Protein AF-A0A924P1B0-F1 (afdb_monomer_lite)

Foldseek 3Di:
DDDDDDDDDDDPDDDDDDDDDDQWDADPVRDIDGDDPPPPPCVVVVVVVVVD

Radius of gyration: 19.54 Å; chains: 1; bounding box: 30×34×50 Å

Secondary structure (DSSP, 8-state):
-PPPPP-----SS---------SEEE-TTS-EEE---TTS--HHHHHHHHT-

Structure (mmCIF, N/CA/C/O backbone):
data_AF-A0A924P1B0-F1
#
_entry.id   AF-A0A924P1B0-F1
#
loop_
_atom_site.group_PDB
_atom_site.id
_atom_site.type_symbol
_atom_site.label_atom_id
_atom_site.label_alt_id
_atom_site.label_comp_id
_atom_site.label_asym_id
_atom_site.label_entity_id
_atom_site.label_seq_id
_atom_site.pdbx_PDB_ins_code
_atom_site.Cartn_x
_atom_site.Cartn_y
_atom_site.Cartn_z
_atom_site.occupancy
_atom_site.B_iso_or_equiv
_atom_site.auth_seq_id
_atom_site.auth_comp_id
_atom_site.auth_asym_id
_atom_site.auth_atom_id
_atom_site.pdbx_PDB_model_num
ATOM 1 N N . MET A 1 1 ? -15.250 25.962 17.565 1.00 68.88 1 MET A N 1
ATOM 2 C CA . MET A 1 1 ? -15.671 24.570 17.825 1.00 68.88 1 MET A CA 1
ATOM 3 C C . MET A 1 1 ? -14.497 23.880 18.495 1.00 68.88 1 MET A C 1
ATOM 5 O O . MET A 1 1 ? -13.447 23.796 17.872 1.00 68.88 1 MET A O 1
ATOM 9 N N . SER A 1 2 ? -14.604 23.530 19.777 1.00 75.19 2 SER A N 1
ATOM 10 C CA . SER A 1 2 ? -13.511 22.844 20.480 1.00 75.19 2 SER A CA 1
ATOM 11 C C . SER A 1 2 ? -13.402 21.401 19.973 1.00 75.19 2 SER A C 1
ATOM 13 O O . SER A 1 2 ? -14.447 20.786 19.742 1.00 75.19 2 SER A O 1
ATOM 15 N N . PRO A 1 3 ? -12.191 20.856 19.759 1.00 80.75 3 PRO A N 1
ATOM 16 C CA . PRO A 1 3 ? -12.031 19.468 19.343 1.00 80.75 3 PRO A CA 1
ATOM 17 C C . PRO A 1 3 ? -12.594 18.530 20.416 1.00 80.75 3 PRO A C 1
ATOM 19 O O . PRO A 1 3 ? -12.446 18.781 21.613 1.00 80.75 3 PRO A O 1
ATOM 22 N N . ALA A 1 4 ? -13.264 17.464 19.981 1.00 84.75 4 ALA A N 1
ATOM 23 C CA . ALA A 1 4 ? -13.747 16.433 20.889 1.00 84.75 4 ALA A CA 1
ATOM 24 C C . ALA A 1 4 ? -12.564 15.738 21.602 1.00 84.75 4 ALA A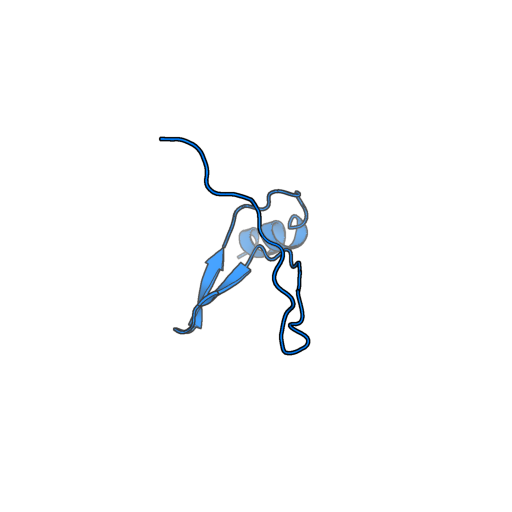 C 1
ATOM 26 O O . ALA A 1 4 ? -11.469 15.673 21.033 1.00 84.75 4 ALA A O 1
ATOM 27 N N . PRO A 1 5 ? -12.761 15.206 22.824 1.00 89.38 5 PRO A N 1
ATOM 28 C CA . PRO A 1 5 ? -11.724 14.463 23.533 1.00 89.38 5 PRO A CA 1
ATOM 29 C C . PRO A 1 5 ? -11.247 13.249 22.727 1.00 89.38 5 PRO A C 1
ATOM 31 O O . PRO A 1 5 ? -12.058 12.501 22.1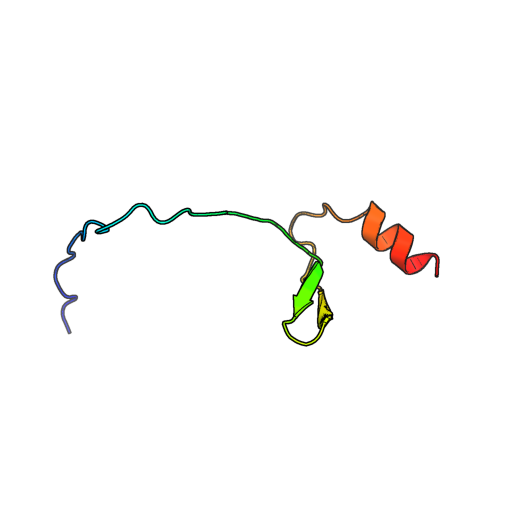76 1.00 89.38 5 PRO A O 1
ATOM 34 N N . ALA A 1 6 ? -9.933 13.026 22.680 1.00 92.19 6 ALA A N 1
ATOM 35 C CA . ALA A 1 6 ? -9.369 11.827 22.068 1.00 92.19 6 ALA A CA 1
ATOM 36 C C . ALA A 1 6 ? -9.781 10.575 22.859 1.00 92.19 6 ALA A C 1
ATOM 38 O O . ALA A 1 6 ? -9.736 10.571 24.088 1.00 92.19 6 ALA A O 1
ATOM 39 N N . THR A 1 7 ? -10.164 9.509 22.154 1.00 91.50 7 THR A N 1
ATOM 40 C CA . THR A 1 7 ? -10.514 8.212 22.751 1.00 91.50 7 THR A CA 1
ATOM 41 C C . THR A 1 7 ? -9.782 7.098 22.013 1.00 91.50 7 THR A C 1
ATOM 43 O O . THR A 1 7 ? -9.799 7.052 20.784 1.00 91.50 7 THR A O 1
ATOM 46 N N . THR A 1 8 ? -9.159 6.190 22.760 1.00 94.00 8 THR A N 1
ATOM 47 C CA . THR A 1 8 ? -8.559 4.967 22.213 1.00 94.00 8 THR A CA 1
ATOM 48 C C . THR A 1 8 ? -9.602 3.855 22.194 1.00 94.00 8 THR A C 1
ATOM 50 O O . THR A 1 8 ? -10.265 3.615 23.201 1.00 94.00 8 THR A O 1
ATOM 53 N N . VAL A 1 9 ? -9.723 3.149 21.069 1.00 92.62 9 VAL A N 1
ATOM 54 C CA . VAL A 1 9 ? -10.634 2.007 20.905 1.00 92.62 9 VAL A CA 1
ATOM 55 C C . VAL A 1 9 ? -9.813 0.750 20.638 1.00 92.62 9 VAL A C 1
ATOM 57 O O . VAL A 1 9 ? -8.883 0.776 19.835 1.00 92.62 9 VAL A O 1
ATOM 60 N N . GLN A 1 10 ? -10.148 -0.345 21.319 1.00 94.94 10 GLN A N 1
ATOM 61 C CA . GLN A 1 10 ? -9.523 -1.646 21.085 1.00 94.94 10 GLN A CA 1
ATOM 62 C C . GLN A 1 10 ? -10.249 -2.392 19.964 1.00 94.94 10 GLN A C 1
ATOM 64 O O . GLN A 1 10 ? -11.479 -2.400 19.909 1.00 94.94 10 GLN A O 1
ATOM 69 N N . LEU A 1 11 ? -9.482 -3.028 19.077 1.00 95.88 11 LEU A N 1
ATOM 70 C CA . LEU A 1 11 ? -10.031 -3.904 18.045 1.00 95.88 11 LEU A CA 1
ATOM 71 C C . LEU A 1 11 ? -10.586 -5.177 18.693 1.00 95.88 11 LEU A C 1
ATOM 73 O O . LEU A 1 11 ? -9.969 -5.734 19.598 1.00 95.88 11 LEU A O 1
ATOM 77 N N . GLN A 1 12 ? -11.747 -5.634 18.222 1.00 96.81 12 GLN A N 1
ATOM 78 C CA . GLN A 1 12 ? -12.389 -6.855 18.727 1.00 96.81 12 GLN A CA 1
ATOM 79 C C . GLN A 1 12 ? -11.680 -8.129 18.251 1.00 96.81 12 GLN A C 1
ATOM 81 O O . GLN A 1 12 ? -11.757 -9.166 18.902 1.00 96.81 12 GLN A O 1
ATOM 86 N N . GLU A 1 13 ? -10.972 -8.039 17.129 1.00 97.25 13 GLU A N 1
ATOM 87 C CA . GLU A 1 13 ? -10.218 -9.127 16.524 1.00 97.25 13 GLU A CA 1
ATOM 88 C C . GLU A 1 13 ? -8.897 -8.613 15.949 1.00 97.25 13 GLU A C 1
ATOM 90 O O . GLU A 1 13 ? -8.707 -7.411 15.732 1.00 97.25 13 GLU A O 1
ATOM 95 N N . VAL A 1 14 ? -7.961 -9.531 15.708 1.00 96.81 14 VAL A N 1
ATOM 96 C CA . VAL A 1 14 ? -6.688 -9.198 15.069 1.00 96.81 14 VAL A CA 1
ATOM 97 C C . VAL A 1 14 ? -6.949 -8.849 13.609 1.00 96.81 14 VAL A C 1
ATOM 99 O O . VAL A 1 14 ? -7.345 -9.706 12.824 1.00 96.81 14 VAL A O 1
ATOM 102 N N . VAL A 1 15 ? -6.664 -7.603 13.235 1.00 95.75 15 VAL A N 1
ATOM 103 C CA . VAL A 1 15 ? -6.696 -7.147 11.842 1.00 95.75 15 VAL A CA 1
ATOM 104 C C . VAL A 1 15 ? -5.260 -7.111 11.309 1.00 95.75 15 VAL A C 1
ATOM 106 O O . VAL A 1 15 ? -4.465 -6.295 11.782 1.00 95.75 15 VAL A O 1
ATOM 109 N N . PRO A 1 16 ? -4.886 -7.969 10.340 1.00 96.44 16 PRO A N 1
ATOM 110 C CA . PRO A 1 16 ? -3.564 -7.915 9.732 1.00 96.44 16 PRO A CA 1
ATOM 111 C C . PRO A 1 16 ? -3.361 -6.598 8.982 1.00 96.44 16 PRO A C 1
ATOM 113 O O . PRO A 1 16 ? -4.176 -6.213 8.144 1.00 96.44 16 PRO A O 1
ATOM 116 N N . VAL A 1 17 ? -2.241 -5.929 9.247 1.00 96.44 17 VAL A N 1
ATOM 117 C CA . VAL A 1 17 ? -1.832 -4.722 8.523 1.00 96.44 17 VAL A CA 1
ATOM 118 C C . VAL A 1 17 ? -0.650 -5.071 7.633 1.00 96.44 17 VAL A C 1
ATOM 120 O O . VAL A 1 17 ? 0.388 -5.522 8.114 1.00 96.44 17 VAL A O 1
ATOM 123 N N . VAL A 1 18 ? -0.806 -4.847 6.329 1.00 95.31 18 VAL A N 1
ATOM 124 C CA . VAL A 1 18 ? 0.248 -5.080 5.339 1.00 95.31 18 VAL A CA 1
ATOM 125 C C . VAL A 1 18 ? 0.652 -3.749 4.726 1.00 95.31 18 VAL A C 1
ATOM 127 O O . VAL A 1 18 ? -0.153 -3.075 4.089 1.00 95.31 18 VAL A O 1
ATOM 130 N N . LEU A 1 19 ? 1.922 -3.389 4.902 1.00 93.25 19 LEU A N 1
ATOM 131 C CA . LEU A 1 19 ? 2.547 -2.270 4.207 1.00 93.25 19 LEU A CA 1
ATOM 132 C C . LEU A 1 19 ? 3.296 -2.827 3.001 1.00 93.25 19 LEU A C 1
ATOM 134 O O . LEU A 1 19 ? 4.344 -3.454 3.146 1.00 93.25 19 LEU A O 1
ATOM 138 N N . LEU A 1 20 ? 2.731 -2.620 1.815 1.00 91.00 20 LEU A N 1
ATOM 139 C CA . LEU A 1 20 ? 3.325 -3.056 0.558 1.00 91.00 20 LEU A CA 1
ATOM 140 C C . LEU A 1 20 ? 3.684 -1.858 -0.314 1.00 91.00 20 LEU A C 1
ATOM 142 O O . LEU A 1 20 ? 3.009 -0.830 -0.304 1.00 91.00 20 LEU A O 1
ATOM 146 N N . TYR A 1 21 ? 4.741 -2.034 -1.098 1.00 90.75 21 TYR A N 1
ATOM 147 C CA . TYR A 1 21 ? 5.102 -1.138 -2.182 1.00 90.75 21 TYR A CA 1
ATOM 148 C C . TYR A 1 21 ? 4.889 -1.880 -3.495 1.00 90.75 21 TYR A C 1
ATOM 150 O O . TYR 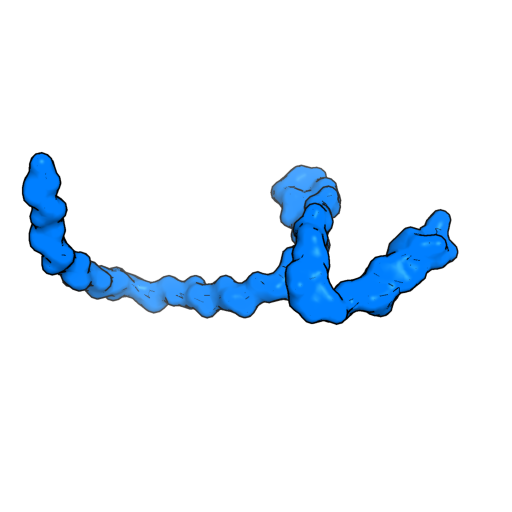A 1 21 ? 5.562 -2.878 -3.752 1.00 90.75 21 TYR A O 1
ATOM 158 N N . ALA A 1 22 ? 3.935 -1.413 -4.293 1.00 90.69 22 ALA A N 1
ATOM 159 C CA . ALA A 1 22 ? 3.626 -1.987 -5.591 1.00 90.69 22 ALA A CA 1
ATOM 160 C C . ALA A 1 22 ? 3.430 -0.871 -6.611 1.00 90.69 22 ALA A C 1
ATOM 162 O O . ALA A 1 22 ? 2.567 -0.009 -6.454 1.00 90.69 22 ALA A O 1
ATOM 163 N N . THR A 1 23 ? 4.225 -0.923 -7.670 1.00 90.25 23 THR A N 1
ATOM 164 C CA . THR A 1 23 ? 4.160 0.028 -8.780 1.00 90.25 23 THR A CA 1
ATOM 165 C C . THR A 1 23 ? 3.192 -0.440 -9.858 1.00 90.25 23 THR A C 1
ATOM 167 O O . THR A 1 23 ? 2.699 0.384 -10.611 1.00 90.25 23 THR A O 1
ATOM 170 N N . GLY A 1 24 ? 2.870 -1.737 -9.912 1.00 90.38 24 GLY A N 1
ATOM 171 C CA . GLY A 1 24 ? 1.853 -2.316 -10.789 1.00 90.38 24 GLY A CA 1
ATOM 172 C C . GLY A 1 24 ? 0.826 -3.112 -9.986 1.00 90.38 24 GLY A C 1
ATOM 173 O O . GLY A 1 24 ? 1.199 -3.970 -9.187 1.00 90.38 24 GLY A O 1
ATOM 174 N N . VAL A 1 25 ? -0.463 -2.844 -10.196 1.00 92.38 25 VAL A N 1
ATOM 175 C CA . VAL A 1 25 ? -1.574 -3.568 -9.559 1.00 92.38 25 VAL A CA 1
ATOM 176 C C . VAL A 1 25 ? -2.652 -3.920 -10.578 1.00 92.38 25 VAL A C 1
ATOM 178 O O . VAL A 1 25 ? -2.938 -3.148 -11.493 1.00 92.38 25 VAL A O 1
ATOM 181 N N . ALA A 1 26 ? -3.275 -5.085 -10.418 1.00 94.00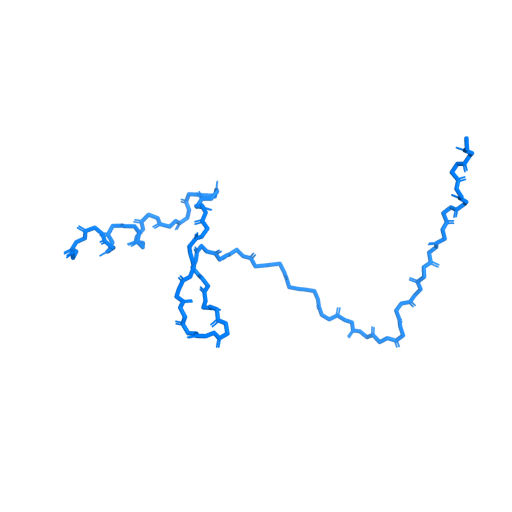 26 ALA A N 1
ATOM 182 C CA . ALA A 1 26 ? -4.435 -5.463 -11.213 1.00 94.00 26 ALA A CA 1
ATOM 183 C C . ALA A 1 26 ? -5.712 -4.887 -10.586 1.00 94.00 26 ALA A C 1
ATOM 185 O O . ALA A 1 26 ? -5.974 -5.065 -9.395 1.00 94.00 26 ALA A O 1
ATOM 186 N N . LYS A 1 27 ? -6.533 -4.216 -11.395 1.00 93.88 27 LYS A N 1
ATOM 187 C CA . LYS A 1 27 ? -7.912 -3.885 -11.028 1.00 93.88 27 LYS A CA 1
ATOM 188 C C . LYS A 1 27 ? -8.764 -5.151 -10.969 1.00 93.88 27 LYS A C 1
ATOM 190 O O . LYS A 1 27 ? -8.449 -6.168 -11.581 1.00 93.88 27 LYS A O 1
ATOM 195 N N . ARG A 1 28 ? -9.929 -5.042 -10.321 1.00 94.56 28 ARG A N 1
ATOM 196 C CA . ARG A 1 28 ? -10.947 -6.106 -10.297 1.00 94.56 28 ARG A CA 1
ATOM 197 C C . ARG A 1 28 ? -11.397 -6.550 -11.696 1.00 94.56 28 ARG A C 1
ATOM 199 O O . ARG A 1 28 ? -11.792 -7.694 -11.863 1.00 94.56 28 ARG A O 1
ATOM 206 N N . ASP A 1 29 ? -11.339 -5.657 -12.680 1.00 96.19 29 ASP A N 1
ATOM 207 C CA . ASP A 1 29 ? -11.675 -5.942 -14.080 1.00 96.19 29 ASP A CA 1
ATOM 208 C C . ASP A 1 29 ? -10.502 -6.518 -14.899 1.00 96.19 29 ASP A C 1
ATOM 210 O O . ASP A 1 29 ? -10.612 -6.663 -16.112 1.00 96.19 29 ASP A O 1
ATOM 214 N N . GLY A 1 30 ? -9.374 -6.829 -14.254 1.00 93.69 30 GLY A N 1
ATOM 215 C CA . GLY A 1 30 ? -8.189 -7.406 -14.888 1.00 93.69 30 GLY A CA 1
ATOM 216 C C . GLY A 1 30 ? -7.263 -6.393 -15.562 1.00 93.69 30 GLY A C 1
ATOM 217 O O . GLY A 1 30 ? -6.183 -6.773 -16.010 1.00 93.69 30 GLY A O 1
ATOM 218 N N . ARG A 1 31 ? -7.620 -5.102 -15.622 1.00 94.50 31 ARG A N 1
ATOM 219 C CA . ARG A 1 31 ? -6.730 -4.080 -16.194 1.00 94.50 31 ARG A CA 1
ATOM 220 C C . ARG A 1 31 ? -5.569 -3.773 -15.255 1.00 94.50 31 ARG A C 1
ATOM 222 O O . ARG A 1 31 ? -5.764 -3.606 -14.052 1.00 94.50 31 ARG A O 1
ATOM 229 N N . ALA A 1 32 ? -4.374 -3.617 -15.817 1.00 91.81 32 ALA A N 1
ATOM 230 C CA . ALA A 1 32 ? -3.218 -3.143 -15.069 1.00 91.81 32 ALA A CA 1
ATOM 231 C C . ALA A 1 32 ? -3.331 -1.637 -14.773 1.00 91.81 32 ALA A C 1
ATOM 233 O O . ALA A 1 32 ? -3.732 -0.843 -15.627 1.00 91.81 32 ALA A O 1
ATOM 234 N N . MET A 1 33 ? -2.963 -1.245 -13.558 1.00 91.56 33 MET A N 1
ATOM 235 C CA . MET A 1 33 ? -2.702 0.133 -13.157 1.00 91.56 33 MET A CA 1
ATOM 236 C C . MET A 1 33 ? -1.266 0.258 -12.697 1.00 91.56 33 MET A C 1
ATOM 238 O O . MET A 1 33 ? -0.791 -0.596 -11.950 1.00 91.56 33 MET A O 1
ATOM 242 N N . PHE A 1 34 ? -0.631 1.364 -13.073 1.00 89.50 34 PHE A N 1
ATOM 243 C CA . PHE A 1 34 ? 0.723 1.672 -12.650 1.00 89.50 34 PHE A CA 1
ATOM 244 C C . PHE A 1 34 ? 0.752 2.968 -11.841 1.00 89.50 34 PHE A C 1
ATOM 246 O O . PHE A 1 34 ? 0.184 3.977 -12.260 1.00 89.50 34 PHE A O 1
ATOM 253 N N . ALA A 1 35 ? 1.372 2.915 -10.666 1.00 89.56 35 ALA A N 1
ATOM 254 C CA . ALA A 1 35 ? 1.671 4.077 -9.840 1.00 89.56 35 ALA A CA 1
ATOM 255 C C . ALA A 1 35 ? 3.088 4.588 -10.146 1.00 89.56 35 ALA A C 1
ATOM 257 O O . ALA A 1 35 ? 3.879 3.906 -10.792 1.00 89.56 35 ALA A O 1
ATOM 258 N N . ASN A 1 36 ? 3.423 5.789 -9.675 1.00 89.38 36 ASN A N 1
ATOM 259 C CA . ASN A 1 36 ? 4.782 6.307 -9.817 1.00 89.38 36 ASN A CA 1
ATOM 260 C C . ASN A 1 36 ? 5.758 5.501 -8.951 1.00 89.38 36 ASN A C 1
ATOM 262 O O . ASN A 1 36 ? 5.478 5.251 -7.777 1.00 89.38 36 ASN A O 1
ATOM 266 N N . ASP A 1 37 ? 6.932 5.183 -9.502 1.00 90.88 37 ASP A N 1
ATOM 267 C CA . ASP A 1 37 ? 8.030 4.547 -8.769 1.00 90.88 37 ASP A CA 1
ATOM 268 C C . ASP A 1 37 ? 8.709 5.549 -7.812 1.00 90.88 37 ASP A C 1
ATOM 270 O O . ASP A 1 37 ? 9.794 6.078 -8.070 1.00 90.88 37 ASP A O 1
ATOM 274 N N . LEU A 1 38 ? 8.035 5.851 -6.700 1.00 91.50 38 LEU A N 1
ATOM 275 C CA . LEU A 1 38 ? 8.458 6.849 -5.718 1.00 91.50 38 LEU A CA 1
ATOM 276 C C . LEU A 1 38 ? 9.838 6.543 -5.114 1.00 91.50 38 LEU A C 1
ATOM 278 O O . LEU A 1 38 ? 10.602 7.465 -4.828 1.00 91.50 38 LEU A O 1
ATOM 282 N N . TYR A 1 39 ? 10.166 5.263 -4.931 1.00 93.62 39 TYR A N 1
ATOM 283 C CA . TYR A 1 39 ? 11.420 4.833 -4.304 1.00 93.62 39 TYR A CA 1
ATOM 284 C C . TYR A 1 39 ? 12.496 4.387 -5.294 1.00 93.62 39 TYR A C 1
ATOM 286 O O . TYR A 1 39 ? 13.544 3.906 -4.858 1.00 93.62 39 TYR A O 1
ATOM 294 N N . ARG A 1 40 ? 12.273 4.572 -6.600 1.00 93.56 40 ARG A N 1
ATOM 295 C CA . ARG A 1 40 ? 13.230 4.227 -7.664 1.00 93.56 40 ARG A CA 1
ATOM 296 C C . ARG A 1 40 ? 13.641 2.749 -7.649 1.00 93.56 40 ARG A C 1
ATOM 298 O O . ARG A 1 40 ? 14.814 2.425 -7.849 1.00 93.56 40 ARG A O 1
ATOM 305 N N . ARG A 1 41 ? 12.705 1.847 -7.347 1.00 93.00 41 ARG A N 1
ATOM 306 C CA . ARG A 1 41 ? 12.952 0.399 -7.236 1.00 93.00 41 ARG A CA 1
ATOM 307 C C . ARG A 1 41 ? 12.657 -0.363 -8.526 1.00 93.00 41 ARG A C 1
ATOM 309 O O . ARG A 1 41 ? 13.031 -1.531 -8.632 1.00 93.00 41 ARG A O 1
ATOM 316 N N . ASP A 1 42 ? 12.093 0.293 -9.533 1.00 93.50 42 ASP A N 1
ATOM 317 C CA . ASP A 1 42 ? 11.499 -0.372 -10.691 1.00 93.50 42 ASP A CA 1
ATOM 318 C C . ASP A 1 42 ? 12.381 -0.350 -11.938 1.00 93.50 42 ASP A C 1
ATOM 320 O O . ASP A 1 42 ? 11.932 -0.707 -13.024 1.00 93.50 42 ASP A O 1
ATOM 324 N N . GLY A 1 43 ? 13.661 0.010 -11.810 1.00 92.50 43 GLY A N 1
ATOM 325 C CA . GLY A 1 43 ? 14.563 0.166 -12.956 1.00 92.50 43 GLY A CA 1
ATOM 326 C C . GLY A 1 43 ? 14.556 -1.025 -13.925 1.00 92.50 43 GLY A C 1
ATOM 327 O O . GLY A 1 43 ? 14.483 -0.827 -15.134 1.00 92.50 43 GLY A O 1
ATOM 328 N N . LYS A 1 44 ? 14.546 -2.264 -13.411 1.00 91.06 44 LYS A N 1
ATOM 329 C CA . LYS A 1 44 ? 14.471 -3.478 -14.248 1.00 91.06 44 LYS A CA 1
ATOM 330 C C . LYS A 1 44 ? 13.118 -3.648 -14.946 1.00 91.06 44 LYS A C 1
ATOM 332 O O . LYS A 1 44 ? 13.087 -4.087 -16.090 1.00 91.06 44 LYS A O 1
ATOM 337 N N . LEU A 1 45 ? 12.020 -3.312 -14.268 1.00 86.69 45 LEU A N 1
ATOM 338 C CA . LEU A 1 45 ? 10.676 -3.373 -14.845 1.00 86.69 45 LEU A CA 1
ATOM 339 C C . LEU A 1 45 ? 10.540 -2.351 -15.977 1.00 86.69 45 LEU A C 1
ATOM 341 O O . LEU A 1 45 ? 10.123 -2.708 -17.072 1.00 86.69 45 LEU A O 1
ATOM 345 N N . ILE A 1 46 ? 10.958 -1.108 -15.733 1.00 89.62 46 ILE A N 1
ATOM 346 C CA . ILE A 1 46 ? 10.919 -0.028 -16.725 1.00 89.62 46 ILE A CA 1
ATOM 347 C C . ILE A 1 46 ? 11.764 -0.398 -17.948 1.00 89.62 46 ILE A C 1
ATOM 349 O O . ILE A 1 46 ? 11.283 -0.300 -19.072 1.00 89.62 46 ILE A O 1
ATOM 353 N N . GLN A 1 47 ? 12.990 -0.893 -17.739 1.00 92.44 47 GLN A N 1
ATOM 354 C CA . GLN A 1 47 ? 13.845 -1.371 -18.832 1.00 92.44 47 GLN A CA 1
ATOM 355 C C . GLN A 1 47 ? 13.167 -2.473 -19.654 1.00 92.44 47 GLN A C 1
ATOM 357 O O . GLN A 1 47 ? 13.190 -2.413 -20.879 1.00 92.44 47 GLN A O 1
ATOM 362 N N . ALA A 1 48 ? 12.532 -3.448 -18.996 1.00 89.50 48 ALA A N 1
ATOM 363 C CA . ALA A 1 48 ? 11.816 -4.519 -19.682 1.00 89.50 48 ALA A CA 1
ATOM 364 C C . ALA A 1 48 ? 10.605 -4.004 -20.480 1.00 89.50 48 ALA A C 1
ATOM 366 O O . ALA A 1 48 ? 10.344 -4.495 -21.573 1.00 89.50 48 ALA A O 1
ATOM 367 N N . MET A 1 49 ? 9.887 -3.001 -19.965 1.00 85.00 49 MET A N 1
ATOM 368 C CA . MET A 1 49 ? 8.744 -2.396 -20.657 1.00 85.00 49 MET A CA 1
ATOM 369 C C . MET A 1 49 ? 9.146 -1.554 -21.871 1.00 85.00 49 MET A C 1
ATOM 371 O O . MET A 1 49 ? 8.349 -1.426 -22.789 1.00 85.00 49 MET A O 1
ATOM 375 N N . MET A 1 50 ? 10.353 -0.985 -21.883 1.00 88.88 50 MET A N 1
ATOM 376 C CA . MET A 1 50 ? 10.866 -0.202 -23.017 1.00 88.88 50 MET A CA 1
ATOM 377 C C . MET A 1 50 ? 11.484 -1.059 -24.131 1.00 88.88 50 MET A C 1
ATOM 379 O O . MET A 1 50 ? 11.775 -0.538 -25.203 1.00 88.88 50 MET A O 1
ATOM 383 N N . ALA A 1 51 ? 11.744 -2.342 -23.872 1.00 79.94 51 ALA A N 1
ATOM 384 C CA . ALA A 1 51 ? 12.355 -3.262 -24.833 1.00 79.94 51 ALA A CA 1
ATOM 385 C C . ALA A 1 51 ? 11.341 -3.944 -25.778 1.00 79.94 51 ALA A C 1
ATOM 387 O O . ALA A 1 51 ? 11.754 -4.729 -26.631 1.00 79.94 51 ALA A O 1
ATOM 388 N N . ASN A 1 52 ? 10.048 -3.647 -25.619 1.00 53.91 52 ASN A N 1
ATOM 389 C CA . ASN A 1 52 ? 8.925 -4.099 -26.449 1.00 53.91 52 ASN A CA 1
ATOM 390 C C . ASN A 1 52 ? 8.208 -2.900 -27.077 1.00 53.91 52 ASN A C 1
ATOM 392 O O . ASN A 1 52 ? 7.473 -3.130 -28.061 1.00 53.91 52 ASN A O 1
#

pLDDT: mean 90.34, std 7.34, range [53.91, 97.25]

Sequence (52 aa):
MSPAPATTVQLQEVVPVVLLYATGVAKRDGRAMFANDLYRRDGKLIQAMMAN

=== Feature glossary ===
Annotated list of the representations used here:

Nearest PDB structures. The Foldseek neighbor list gives the closest experimentally determined structures in the PDB, ranked by structural alignment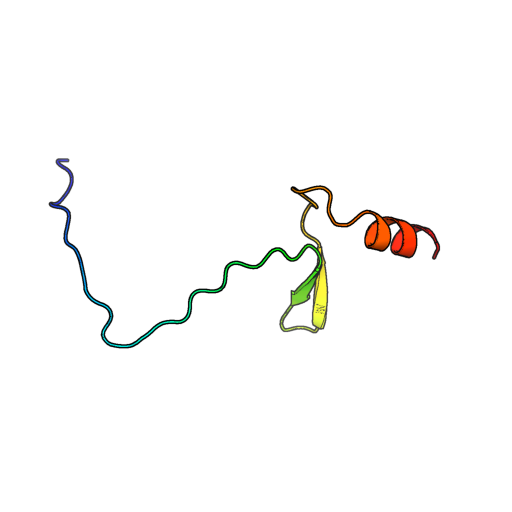. TM-score near 1 means near-identical fold; near 0.3 means only rough topology match. This is how one finds what a novel AlphaFold prediction most resembles in the solved-structure universe.

Foldseek 3Di. Foldseek's 3Di representation c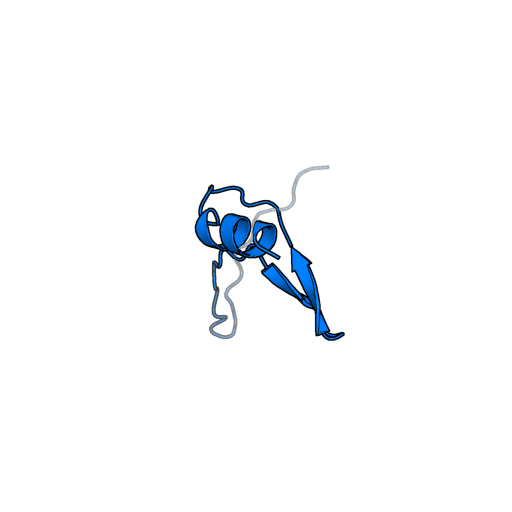ompresses backbone geometry into a per-residue letter drawn from a learned twenty-state alphabet. It captures the tertiary interaction pattern around each residue — which residues are packed against it in space, regardless of where they are in sequence.

Radius of gyration, Cα contacts, bounding box. Radius of gyration (Rg) is the root-mean-square distance of Cα atoms from their centroid — a single number for overall size and compactness. A globular domain of N residues has Rg ≈ 2.2·N^0.38 Å; an extended or disordered chain has a much larger Rg. The Cα contact count is the number of residue pairs whose Cα atoms are within 8 Å and are more than four positions apart in sequence — a standard proxy for tertiary packing density. The bounding box is the smallest axis-aligned box enclosing all Cα atoms.

InterPro / GO / CATH / organism. The annotation block draws on four external resources. InterPro: which protein families and domains the sequence belongs to. GO: standardized terms for what the protein does, what process it participates in, and where in the cell it acts. CATH: which structural fold it has in the CATH hierarchy. Organism: the species of origin.

mmCIF coordinates. The mmCIF block holds the 3D Cartesian coordinates of each backbone atom (N, Cα, C, O) in ångströms. mmCIF is the PDB's canonical archive format — a tagged-loop text representation of the atomic model.

pLDDT. pLDDT is the predicted lDDT-Cα score: AlphaFold's confidence that the local environment of each residue (all inter-atomic distances within 15 Å) is correctly placed. It is a per-residue number between 0 and 100, with higher meaning more reliable.

Backbone torsions (φ/ψ). φ (phi) and ψ (psi) are the two rotatable backbone dihedrals per residue: φ is the C(i-1)–N–Cα–C torsion, ψ is the N–Cα–C–N(i+1) torsion, both in degrees on (−180°, 180°]. α-helical residues cluster near (−60°, −45°); β-strand residues near (−120°, +130°). A Ramachandran plot is simply a scatter of (φ, ψ) for every residue.

B-factor. For experimental (PDB) structures, the B-factor (temperature factor) quantifies the positional spread of each atom in the crystal — a combination of thermal vibration and static disorder — in units of Å². High B-factors mark flexible loops or poorly resolved regions; low B-factors mark the rigid, well-ordered core.

Secondary structure (3-state, P-SEA). SS3 is a coarse helix/strand/coil call (letters a/b/c) made by the P-SEA algorithm from inter-Cα distances and dihedrals. It is less detailed than DSSP but needs only Cα positions.

Predicted aligned error. Predicted aligned error is AlphaFold's pairwise confidence. Unlike pLDDT (per-residue), PAE is per-residue-pair and captures whether two parts of the structure are correctly placed relative to each other. Units are ångströms of expected positional error.

Solvent-accessible surface area. Solvent-accessible surface area (SASA) is the area in Å² traced out by the centre of a 1.4 Å probe sphere (a water molecule) rolled over the protein's van der Waals surface (Shrake–Rupley / Lee–Richards construction). Buried residues have near-zero SASA; fully exposed residues can exceed 200 Å². The total SASA scales roughly with the number of surface residues.

Secondary structure (8-state, DSSP). The SS8 string is DSSP's per-residue secondary-structure call. α-helix (H) means an i→i+4 H-bond ladder; β-strand (E) means the residue participates in a β-sheet; 3₁₀ (G) and π (I) are tighter and wider helices; T/S are turns/bends; '-' is loop.

Rendered structure images. Structure images are PyMOL renders from six orthogonal camera directions. Cartoon representation draws helices as coils and strands as arrows; sticks shows the backbone as bonds; surface shows the solvent-excluded envelope. Rainbow coloring maps sequence position to hue (blue→red, N→C); chain coloring assigns a distinct color per polypeptide.

Sequence. The amino-acid sequence is the protein's primary structure: the linear order of residues from the N-terminus to the C-terminus, written in one-letter code. Everything else here — the 3D coordinates, the secondary structure, the domain annotations — is ultimately a consequence of this string.

Contact-map, Ramachandran, and PAE plots. Three diagnostic plots accompany the record. The Cα contact map visualizes the tertiary structure as a 2D adjacency matrix (8 Å cutoff, sequence-local contacts suppressed). The Ramachandran plot shows the distribution of backbone (φ, ψ) torsions, with points in the α and β basins reflecting secondary structure content. The PAE plot shows AlphaFold's inter-residue confidence as a color matrix.